Protein AF-A0A2T8KLJ8-F1 (afdb_monomer)

pLDDT: mean 90.16, std 10.74, range [37.88, 98.19]

Secondary structure (DSSP, 8-state):
-TT-EEEE--B-S-GGGGGG--EEEE-TT-EEEEEE-SSSEEEEE-HHHHHHHHTTT-SSBTTB-EEEEEEEHHHHTT-EE--SS-SSS-EEEEE-TT--TTSTTSEEEE-TTT-HHHHHHHHHHHH-HHHHHHTT--GGGT-S-----STT--

Nearest PDB structures (foldseek):
  6lr6-assembly1_A  TM=9.724E-01  e=5.806E-19  Homo sapiens
  6lr6-assembly2_B  TM=9.761E-01  e=1.282E-18  Homo sapiens
  6lpf-assembly1_A  TM=9.725E-01  e=2.321E-18  Homo sapiens
  2wfd-assembly1_B  TM=9.693E-01  e=4.203E-18  Homo sapiens
  2wfg-assembly1_A  TM=9.601E-01  e=1.388E-16  Candida albicans

Sequence (154 aa):
MEGRKVYLAAATLRPETMYGQTNCWALPDGIYDAFEINDTDVFILTARAALNLAYQHLSRVPEKPTCLCELSGYDLIGLALKSPLAFSETLYALPMLTVLTDKGTGIVTSVPSDSPDDFMALQDLVTKPALRVKYGVKDEWVLPYKVVPINLHS

Foldseek 3Di:
DPQADEEADADDPCPLLLQQFQAKEAAQQDKWFWWAQDPHYTYIFHPVQQQVCLCVSRHHDRSDTDTPDMDGSLNQFQDWDADPNYPDRTATYHYDNPQDSPPNRNMHTARLQPDVSSVVRLVCVQPPVVRCVVSVNDCVNRPPPDRDHSPPPD

Radius of gyration: 15.69 Å; Cα contacts (8 Å, |Δi|>4): 313; chains: 1; bounding box: 39×30×44 Å

Organism: NCBI:txid206008

InterPro domains:
  IPR004493 Leucyl-tRNA synthetase, class Ia, archaeal/eukaryotic cytosolic [PTHR45794] (2-150)
  IPR009008 Valyl/Leucyl/Isoleucyl-tRNA synthetase, editing domain [G3DSA:3.90.740.10] (1-152)
  IPR009008 Valyl/Leucyl/Isoleucyl-tRNA synthetase, editing domain [SSF50677] (4-125)

Solvent-accessible surface area (backbone atoms only — not comparable to full-atom values): 8584 Å² total; per-residue (Å²): 118,86,94,46,50,78,40,80,49,54,48,79,96,56,77,87,52,44,48,28,38,63,35,31,34,28,22,44,91,36,72,31,29,36,26,39,38,49,97,48,39,32,37,38,33,13,67,71,35,40,43,58,31,3,70,69,66,55,16,62,41,76,63,38,59,42,75,80,46,81,40,48,21,54,78,46,45,66,42,79,39,73,57,98,58,28,77,50,80,66,29,36,30,38,76,32,91,82,58,52,62,91,44,74,18,34,28,37,70,25,30,49,70,84,30,70,69,40,33,52,53,50,49,46,52,65,75,32,63,68,60,20,63,75,67,70,52,58,63,78,80,56,48,88,78,71,85,48,76,73,84,84,79,128

Mean predicted aligned error: 4.79 Å

Structure (mmCIF, N/CA/C/O backbone):
data_AF-A0A2T8KLJ8-F1
#
_entry.id   AF-A0A2T8KLJ8-F1
#
loop_
_atom_site.group_PDB
_atom_site.id
_atom_site.type_symbol
_atom_site.label_atom_id
_atom_site.label_alt_id
_atom_site.label_comp_id
_atom_site.label_asym_id
_atom_site.label_entity_id
_atom_site.label_seq_id
_atom_site.pdbx_PDB_ins_code
_atom_site.Cartn_x
_atom_site.Cartn_y
_atom_site.Cartn_z
_atom_site.occupancy
_atom_site.B_iso_or_equiv
_atom_site.auth_seq_id
_atom_site.auth_comp_id
_atom_site.auth_asym_id
_atom_site.auth_atom_id
_atom_site.pdbx_PDB_model_num
ATOM 1 N N . MET A 1 1 ? -0.331 -13.280 -13.735 1.00 61.84 1 MET A N 1
ATOM 2 C CA . MET A 1 1 ? 0.936 -13.019 -13.010 1.00 61.84 1 MET A CA 1
ATOM 3 C C . MET A 1 1 ? 1.528 -14.312 -12.428 1.00 61.84 1 MET A C 1
ATOM 5 O O . MET A 1 1 ? 2.189 -14.267 -11.398 1.00 61.84 1 MET A O 1
ATOM 9 N N . GLU A 1 2 ? 1.305 -15.475 -13.055 1.00 67.94 2 GLU A N 1
ATOM 10 C CA . GLU A 1 2 ? 1.772 -16.756 -12.502 1.00 67.94 2 GLU A CA 1
ATOM 11 C C . GLU A 1 2 ? 3.300 -16.794 -12.384 1.00 67.94 2 GLU A C 1
ATOM 13 O O . GLU A 1 2 ? 4.015 -16.373 -13.291 1.00 67.94 2 GLU A O 1
ATOM 18 N N . GLY A 1 3 ? 3.791 -17.261 -11.234 1.00 83.44 3 GLY A N 1
ATOM 19 C CA . GLY A 1 3 ? 5.221 -17.393 -10.948 1.00 83.44 3 GLY A CA 1
ATOM 20 C C . GLY A 1 3 ? 5.944 -16.113 -10.512 1.00 83.44 3 GLY A C 1
ATOM 21 O O . GLY A 1 3 ? 7.123 -16.195 -10.174 1.00 83.44 3 GLY A O 1
ATOM 22 N N . ARG A 1 4 ? 5.272 -14.951 -10.475 1.00 90.88 4 ARG A N 1
ATOM 23 C CA . ARG A 1 4 ? 5.874 -13.678 -10.040 1.00 90.88 4 ARG A CA 1
ATOM 24 C C . ARG A 1 4 ? 5.445 -13.268 -8.638 1.00 90.88 4 ARG A C 1
ATOM 26 O O . ARG A 1 4 ? 4.317 -13.526 -8.220 1.00 90.88 4 ARG A O 1
ATOM 33 N N . LYS A 1 5 ? 6.342 -12.590 -7.925 1.00 95.00 5 LYS A N 1
ATOM 34 C CA . LYS A 1 5 ? 6.066 -11.980 -6.622 1.00 95.00 5 LYS A CA 1
ATOM 35 C C . LYS A 1 5 ? 5.508 -10.578 -6.835 1.00 95.00 5 LYS A C 1
ATOM 37 O O . LYS A 1 5 ? 6.074 -9.790 -7.589 1.00 95.00 5 LYS A O 1
ATOM 42 N N . VAL A 1 6 ? 4.396 -10.279 -6.173 1.00 95.75 6 VAL A N 1
ATOM 43 C CA . VAL A 1 6 ? 3.705 -8.991 -6.280 1.00 95.75 6 VAL A CA 1
ATOM 44 C C . VAL A 1 6 ? 3.830 -8.253 -4.954 1.00 95.75 6 VAL A C 1
ATOM 46 O O . VAL A 1 6 ? 3.555 -8.825 -3.900 1.00 95.75 6 VAL A O 1
ATOM 49 N N . TYR A 1 7 ? 4.242 -6.990 -5.011 1.00 96.19 7 TYR A N 1
ATOM 50 C CA . TYR A 1 7 ? 4.492 -6.159 -3.839 1.00 96.19 7 TYR A CA 1
ATOM 51 C C . TYR A 1 7 ? 3.695 -4.861 -3.911 1.00 96.19 7 TYR A C 1
ATOM 53 O O . TYR A 1 7 ? 3.777 -4.134 -4.897 1.00 96.19 7 TYR A O 1
ATOM 61 N N . LEU A 1 8 ? 2.981 -4.528 -2.837 1.00 95.69 8 LEU A N 1
ATOM 62 C CA . LEU A 1 8 ? 2.482 -3.173 -2.622 1.00 95.69 8 LEU A CA 1
ATOM 63 C C . LEU A 1 8 ? 3.641 -2.342 -2.068 1.00 95.69 8 LEU A C 1
ATOM 65 O O . LEU A 1 8 ? 4.005 -2.477 -0.898 1.00 95.69 8 LEU A O 1
ATOM 69 N N . ALA A 1 9 ? 4.266 -1.524 -2.915 1.00 93.25 9 ALA A N 1
ATOM 70 C CA . ALA A 1 9 ? 5.442 -0.761 -2.513 1.00 93.25 9 ALA A CA 1
ATOM 71 C C . ALA A 1 9 ? 5.006 0.480 -1.726 1.00 93.25 9 ALA A C 1
ATOM 73 O O . ALA A 1 9 ? 4.648 1.501 -2.310 1.00 93.25 9 ALA A O 1
ATOM 74 N N . ALA A 1 10 ? 5.012 0.397 -0.398 1.00 91.06 10 ALA A N 1
ATOM 75 C CA . ALA A 1 10 ? 4.653 1.513 0.472 1.00 91.06 10 ALA A CA 1
ATOM 76 C C . ALA A 1 10 ? 5.873 2.390 0.796 1.00 91.06 10 ALA A C 1
ATOM 78 O O . ALA A 1 10 ? 6.941 1.880 1.139 1.00 91.06 10 ALA A O 1
ATOM 79 N N . ALA A 1 11 ? 5.714 3.712 0.715 1.00 86.19 11 ALA A N 1
ATOM 80 C CA . ALA A 1 11 ? 6.747 4.651 1.147 1.00 86.19 11 ALA A CA 1
ATOM 81 C C . ALA A 1 11 ? 6.619 4.942 2.651 1.00 86.19 11 ALA A C 1
ATOM 83 O O . ALA A 1 11 ? 5.524 5.203 3.146 1.00 86.19 11 ALA A O 1
ATOM 84 N N . THR A 1 12 ? 7.745 4.962 3.366 1.00 83.81 12 THR A N 1
ATOM 85 C CA . THR A 1 12 ? 7.824 5.403 4.766 1.00 83.81 12 THR A CA 1
ATOM 86 C C . THR A 1 12 ? 9.058 6.276 4.980 1.00 83.81 12 THR A C 1
ATOM 88 O O . THR A 1 12 ? 10.088 6.073 4.341 1.00 83.81 12 THR A O 1
ATOM 91 N N . LEU A 1 13 ? 8.951 7.250 5.885 1.00 82.56 13 LEU A N 1
ATOM 92 C CA . LEU A 1 13 ? 10.082 8.052 6.369 1.00 82.56 13 LEU A CA 1
ATOM 93 C C . LEU A 1 13 ? 10.596 7.577 7.737 1.00 82.56 13 LEU A C 1
ATOM 95 O O . LEU A 1 13 ? 11.559 8.142 8.246 1.00 82.56 13 LEU A O 1
ATOM 99 N N . ARG A 1 14 ? 9.939 6.579 8.340 1.00 84.00 14 ARG A N 1
ATOM 100 C CA . ARG A 1 14 ? 10.203 6.084 9.697 1.00 84.00 14 ARG A CA 1
ATOM 101 C C . ARG A 1 14 ? 10.327 4.560 9.694 1.00 84.00 14 ARG A C 1
ATOM 103 O O . ARG A 1 14 ? 9.387 3.866 10.079 1.00 84.00 14 ARG A O 1
ATOM 110 N N . PRO A 1 15 ? 11.427 3.996 9.167 1.00 82.69 15 PRO A N 1
ATOM 111 C CA . PRO A 1 15 ? 11.594 2.545 9.085 1.00 82.69 15 PRO A CA 1
ATOM 112 C C . PRO A 1 15 ? 11.586 1.858 10.461 1.00 82.69 15 PRO A C 1
ATOM 114 O O . PRO A 1 15 ? 11.202 0.695 10.563 1.00 82.69 15 PRO A O 1
ATOM 117 N N . GLU A 1 16 ? 11.961 2.567 11.525 1.00 80.00 16 GLU A N 1
ATOM 118 C CA . GLU A 1 16 ? 11.971 2.076 12.903 1.00 80.00 16 GLU A CA 1
ATOM 119 C C . GLU A 1 16 ? 10.578 1.708 13.431 1.00 80.00 16 GLU A C 1
ATOM 121 O O . GLU A 1 16 ? 10.467 0.860 14.313 1.00 80.00 16 GLU A O 1
ATOM 126 N N . THR A 1 17 ? 9.508 2.285 12.871 1.00 83.31 17 THR A N 1
ATOM 127 C CA . THR A 1 17 ? 8.136 2.040 13.339 1.00 83.31 17 THR A CA 1
ATOM 128 C C . THR A 1 17 ? 7.453 0.862 12.642 1.00 83.31 17 THR A C 1
ATOM 130 O O . THR A 1 17 ? 6.330 0.494 12.987 1.00 83.31 17 THR A O 1
ATOM 133 N N . MET A 1 18 ? 8.117 0.218 11.675 1.00 84.19 18 MET A N 1
ATOM 134 C CA . MET A 1 18 ? 7.499 -0.819 10.835 1.00 84.19 18 MET A CA 1
ATOM 135 C C . MET A 1 18 ? 7.079 -2.082 11.604 1.00 84.19 18 MET A C 1
ATOM 137 O O . MET A 1 18 ? 6.220 -2.821 11.130 1.00 84.19 18 MET A O 1
ATOM 141 N N . TYR A 1 19 ? 7.613 -2.306 12.807 1.00 82.31 19 TYR A N 1
ATOM 142 C CA . TYR A 1 19 ? 7.185 -3.400 13.688 1.00 82.31 19 TYR A CA 1
ATOM 143 C C . TYR A 1 19 ? 5.733 -3.249 14.165 1.00 82.31 19 TYR A C 1
ATOM 145 O O . TYR A 1 19 ? 5.027 -4.243 14.332 1.00 82.31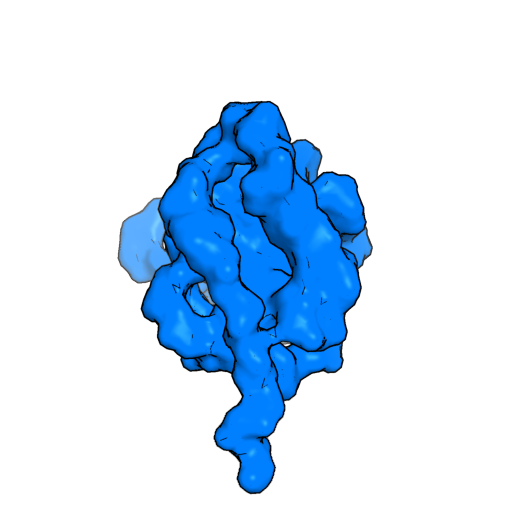 19 TYR A O 1
ATOM 153 N N . GLY A 1 20 ? 5.268 -2.007 14.341 1.00 82.38 20 GLY A N 1
ATOM 154 C CA . GLY A 1 20 ? 3.907 -1.676 14.773 1.00 82.38 20 GLY A CA 1
ATOM 155 C C . GLY A 1 20 ? 2.886 -1.625 13.636 1.00 82.38 20 GLY A C 1
ATOM 156 O O . GLY A 1 20 ? 1.794 -1.088 13.823 1.00 82.38 20 GLY A O 1
ATOM 157 N N . GLN A 1 21 ? 3.228 -2.129 12.446 1.00 87.44 21 GLN A N 1
ATOM 158 C CA . GLN A 1 21 ? 2.316 -2.115 11.308 1.00 87.44 21 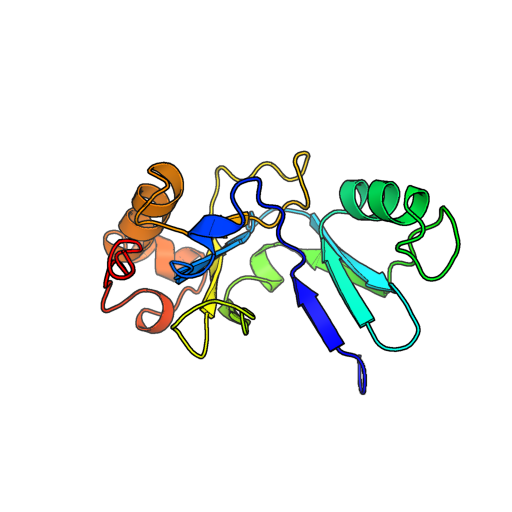GLN A CA 1
ATOM 159 C C . GLN A 1 21 ? 1.066 -2.958 11.564 1.00 87.44 21 GLN A C 1
ATOM 161 O O . GLN A 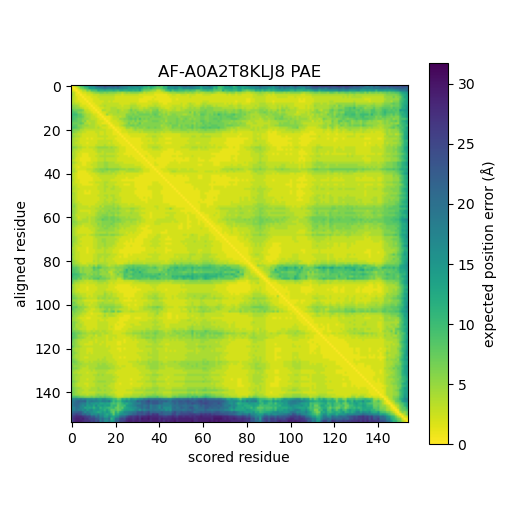1 21 ? 1.150 -4.132 11.926 1.00 87.44 21 GLN A O 1
ATOM 166 N N . THR A 1 22 ? -0.099 -2.363 11.310 1.00 89.12 22 THR A N 1
ATOM 167 C CA . THR A 1 22 ? -1.408 -3.026 11.481 1.00 89.12 22 THR A CA 1
ATOM 168 C C . THR A 1 22 ? -2.140 -3.245 10.160 1.00 89.12 22 THR A C 1
ATOM 170 O O . THR A 1 22 ? -2.875 -4.219 10.011 1.00 89.12 22 THR A O 1
ATOM 173 N N . ASN A 1 23 ? -1.900 -2.382 9.174 1.00 93.12 23 ASN A N 1
ATOM 174 C CA . ASN A 1 23 ? -2.469 -2.446 7.832 1.00 93.12 23 ASN A CA 1
ATOM 175 C C . ASN A 1 23 ? -1.616 -1.603 6.859 1.00 93.12 23 ASN A C 1
ATOM 177 O O . ASN A 1 23 ? -0.600 -1.015 7.246 1.00 93.12 23 ASN A O 1
ATOM 181 N N . CYS A 1 24 ? -2.030 -1.507 5.598 1.00 94.69 24 CYS A N 1
ATOM 182 C CA . CYS A 1 24 ? -1.608 -0.410 4.722 1.00 94.69 24 CYS A CA 1
ATOM 183 C C . CYS A 1 24 ? -2.824 0.366 4.213 1.00 94.69 24 CYS A C 1
ATOM 185 O O . CYS A 1 24 ? -3.955 -0.116 4.294 1.00 94.69 24 CYS A O 1
ATOM 187 N N . TRP A 1 25 ? -2.587 1.563 3.696 1.00 96.94 25 TRP A N 1
ATOM 188 C CA . TRP A 1 25 ? -3.605 2.465 3.186 1.00 96.94 25 TRP A CA 1
ATOM 189 C C . TRP A 1 25 ? -3.489 2.634 1.677 1.00 96.94 25 TRP A C 1
ATOM 191 O O . TRP A 1 25 ? -2.392 2.846 1.151 1.00 96.94 25 TRP A O 1
ATOM 201 N N . ALA A 1 26 ? -4.638 2.599 1.009 1.00 97.50 26 ALA A N 1
ATOM 202 C CA . ALA A 1 26 ? -4.803 2.989 -0.385 1.00 97.50 26 ALA A CA 1
ATOM 203 C C . ALA A 1 26 ? -5.958 3.995 -0.510 1.00 97.50 26 ALA A C 1
ATOM 205 O O . ALA A 1 26 ? -6.932 3.945 0.251 1.00 97.50 26 ALA A O 1
ATOM 206 N N . LEU A 1 27 ? -5.851 4.910 -1.475 1.00 97.81 27 LEU A N 1
ATOM 207 C CA . LEU A 1 27 ? -6.946 5.807 -1.827 1.00 97.81 27 LEU A CA 1
ATOM 208 C C . LEU A 1 27 ? -7.940 5.027 -2.702 1.00 97.81 27 LEU A C 1
ATOM 210 O O . LEU A 1 27 ? -7.530 4.619 -3.783 1.00 97.81 27 LEU A O 1
ATOM 214 N N . PRO A 1 28 ? -9.217 4.839 -2.313 1.00 97.19 28 PRO A N 1
ATOM 215 C CA . PRO A 1 28 ? -10.155 3.995 -3.067 1.00 97.19 28 PRO A CA 1
ATOM 216 C C . PRO A 1 28 ? -10.323 4.409 -4.533 1.00 97.19 28 PRO A C 1
ATOM 218 O O . PRO A 1 28 ? -10.270 3.568 -5.423 1.00 97.19 28 PRO A O 1
ATOM 221 N N . ASP A 1 29 ? -10.443 5.713 -4.781 1.00 96.25 29 ASP A N 1
ATOM 222 C CA . ASP A 1 29 ? -10.595 6.280 -6.127 1.00 96.25 29 ASP A CA 1
ATOM 223 C C . ASP A 1 29 ? -9.235 6.606 -6.783 1.00 96.25 29 ASP A C 1
ATOM 225 O O . ASP A 1 29 ? -9.166 7.288 -7.804 1.00 96.25 29 ASP A O 1
ATOM 229 N N . GLY A 1 30 ? -8.128 6.172 -6.169 1.00 96.38 30 GLY A N 1
ATOM 230 C CA . GLY A 1 30 ? -6.783 6.336 -6.708 1.00 96.38 30 GLY A CA 1
ATOM 231 C C . GLY A 1 30 ? -6.530 5.410 -7.896 1.00 96.38 30 GLY A C 1
ATOM 232 O O . GLY A 1 30 ? -7.082 4.315 -7.967 1.00 96.38 30 GLY A O 1
ATOM 233 N N . ILE A 1 31 ? -5.660 5.845 -8.808 1.00 97.75 31 ILE A N 1
ATOM 234 C CA . ILE A 1 31 ? -5.200 5.040 -9.945 1.00 97.75 31 ILE A CA 1
ATOM 235 C C . ILE A 1 31 ? -3.813 4.493 -9.614 1.00 97.75 31 ILE A C 1
ATOM 237 O O . ILE A 1 31 ? -2.901 5.251 -9.260 1.00 97.75 31 ILE A O 1
ATOM 241 N N . TYR A 1 32 ? -3.675 3.180 -9.724 1.00 98.19 32 TYR A N 1
ATOM 242 C CA . TYR A 1 32 ? -2.458 2.420 -9.480 1.00 98.19 32 TYR A CA 1
ATOM 243 C C . TYR A 1 32 ? -2.178 1.529 -10.683 1.00 98.19 32 TYR A C 1
ATOM 245 O O . TYR A 1 32 ? -3.064 1.231 -11.473 1.00 98.19 32 TYR A O 1
ATOM 253 N N . ASP A 1 33 ? -0.951 1.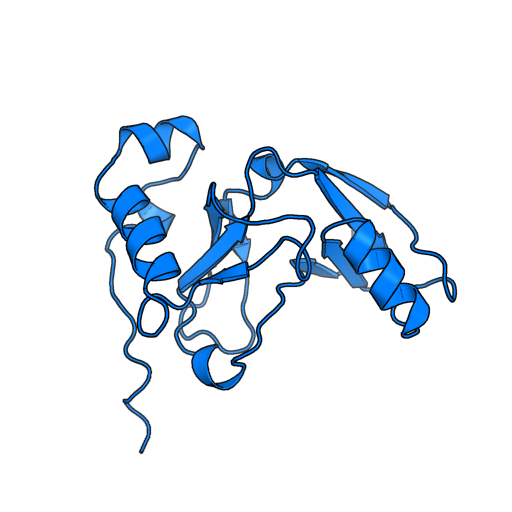047 -10.796 1.00 97.75 33 ASP A N 1
ATOM 254 C CA . ASP A 1 33 ? -0.566 0.148 -11.873 1.00 97.75 33 ASP A CA 1
ATOM 255 C C . ASP A 1 33 ? 0.385 -0.921 -11.338 1.00 97.75 33 ASP A C 1
ATOM 257 O O . ASP A 1 33 ? 1.143 -0.694 -10.388 1.00 97.75 33 ASP A O 1
ATOM 261 N N . ALA A 1 34 ? 0.369 -2.087 -11.976 1.00 97.69 34 ALA A N 1
ATOM 262 C CA . ALA A 1 34 ? 1.338 -3.145 -11.740 1.00 97.69 34 ALA A CA 1
ATOM 263 C C . ALA A 1 34 ? 2.523 -2.995 -12.707 1.00 97.69 34 ALA A C 1
ATOM 265 O O . ALA A 1 34 ? 2.364 -3.171 -13.915 1.00 97.69 34 ALA A O 1
ATOM 266 N N . PHE A 1 35 ? 3.718 -2.713 -12.191 1.00 97.56 35 PHE A N 1
ATOM 267 C CA . PHE A 1 35 ? 4.929 -2.502 -12.988 1.00 97.56 35 PHE A CA 1
ATOM 268 C C . PHE A 1 35 ? 5.931 -3.648 -12.855 1.00 97.56 35 PHE A C 1
ATOM 270 O O . PHE A 1 35 ? 6.230 -4.094 -11.747 1.00 97.56 35 PHE A O 1
ATOM 277 N N . GLU A 1 36 ? 6.509 -4.087 -13.977 1.00 96.50 36 GLU A N 1
ATOM 278 C CA . GLU A 1 36 ? 7.652 -5.009 -13.964 1.00 96.50 36 GLU A CA 1
ATOM 279 C C . GLU A 1 36 ? 8.912 -4.315 -13.427 1.00 96.50 36 GLU A C 1
ATOM 281 O O . GLU A 1 36 ? 9.409 -3.348 -14.020 1.00 96.50 36 GLU A O 1
ATOM 286 N N . ILE A 1 37 ? 9.469 -4.856 -12.343 1.00 96.25 37 ILE A N 1
ATOM 287 C CA . ILE A 1 37 ? 10.758 -4.414 -11.796 1.00 96.25 37 ILE A CA 1
ATOM 288 C C . ILE A 1 37 ? 11.893 -5.250 -12.377 1.00 96.25 37 ILE A C 1
ATOM 290 O O . ILE A 1 37 ? 12.913 -4.717 -12.801 1.00 96.25 37 ILE A O 1
ATOM 294 N N . ASN A 1 38 ? 11.698 -6.564 -12.428 1.00 93.94 38 ASN A N 1
ATOM 295 C CA . ASN A 1 38 ? 12.611 -7.532 -13.024 1.00 93.94 38 ASN A CA 1
ATOM 296 C C . ASN A 1 38 ? 11.794 -8.745 -13.519 1.00 93.94 38 ASN A C 1
ATOM 298 O O . ASN A 1 38 ? 10.567 -8.678 -13.611 1.00 93.94 38 ASN A O 1
ATOM 302 N N . ASP A 1 39 ? 12.450 -9.854 -13.864 1.00 92.38 39 ASP A N 1
ATOM 303 C CA . ASP A 1 39 ? 11.754 -11.037 -14.387 1.00 92.38 39 ASP A CA 1
ATOM 304 C C . ASP A 1 39 ? 10.829 -11.718 -13.353 1.00 92.38 39 ASP A C 1
ATOM 306 O O . ASP A 1 39 ? 9.865 -12.388 -13.744 1.00 92.38 39 ASP A O 1
ATOM 310 N N . THR A 1 40 ? 11.082 -11.529 -12.051 1.00 94.31 40 THR A N 1
ATOM 311 C CA . THR A 1 40 ? 10.363 -12.189 -10.949 1.00 94.31 40 THR A CA 1
ATOM 312 C C . THR A 1 40 ? 9.430 -11.271 -10.170 1.00 94.31 40 THR A C 1
ATOM 314 O O . THR A 1 40 ? 8.439 -11.763 -9.629 1.00 94.31 40 THR A O 1
ATOM 317 N N . ASP A 1 41 ? 9.712 -9.971 -10.111 1.00 96.12 41 ASP A N 1
ATOM 318 C CA . ASP A 1 41 ? 9.067 -9.043 -9.184 1.00 96.12 41 ASP A CA 1
ATOM 319 C C . ASP A 1 41 ? 8.226 -7.987 -9.909 1.00 96.12 41 ASP A C 1
ATOM 321 O O . ASP A 1 41 ? 8.649 -7.359 -10.887 1.00 96.12 41 ASP A O 1
ATOM 325 N N . VAL A 1 42 ? 7.026 -7.770 -9.377 1.00 97.19 42 VAL A N 1
ATOM 326 C CA . VAL A 1 42 ? 6.062 -6.767 -9.830 1.00 97.19 42 VAL A CA 1
ATOM 327 C C . VAL A 1 42 ? 5.719 -5.863 -8.662 1.00 97.19 42 VAL A C 1
ATOM 329 O O . VAL A 1 42 ? 5.367 -6.348 -7.584 1.00 97.19 42 VAL A O 1
ATOM 332 N N . PHE A 1 43 ? 5.788 -4.552 -8.868 1.00 97.69 43 PHE A N 1
ATOM 333 C CA . PHE A 1 43 ? 5.366 -3.585 -7.860 1.00 97.69 43 PHE A CA 1
ATOM 334 C C . PHE A 1 43 ? 4.043 -2.933 -8.249 1.00 97.69 43 PHE A C 1
ATOM 336 O O . PHE A 1 43 ? 3.863 -2.528 -9.394 1.00 97.69 43 PHE A O 1
ATOM 343 N N . ILE A 1 44 ? 3.144 -2.797 -7.278 1.00 98.19 44 ILE A N 1
ATOM 344 C CA . ILE A 1 44 ? 1.922 -2.001 -7.375 1.00 98.19 44 ILE A CA 1
ATOM 345 C C . ILE A 1 44 ? 2.189 -0.651 -6.710 1.00 98.19 44 ILE A C 1
ATOM 347 O O . ILE A 1 44 ? 2.566 -0.607 -5.536 1.00 98.19 44 ILE A O 1
ATOM 351 N N . LEU A 1 45 ? 2.038 0.430 -7.475 1.00 97.88 45 LEU A N 1
ATOM 352 C CA . LEU A 1 45 ? 2.254 1.825 -7.065 1.00 97.88 45 LEU A CA 1
ATOM 353 C C . LEU A 1 45 ? 1.738 2.780 -8.155 1.00 97.88 45 LEU A C 1
ATOM 355 O O . LEU A 1 45 ? 1.299 2.343 -9.216 1.00 97.88 45 LEU A O 1
ATOM 359 N N . THR A 1 46 ? 1.769 4.088 -7.907 1.00 97.94 46 THR A N 1
ATOM 360 C CA . THR A 1 46 ? 1.322 5.086 -8.894 1.00 97.94 46 THR A CA 1
ATOM 361 C C . THR A 1 46 ? 2.315 5.253 -10.048 1.00 97.94 46 THR A C 1
ATOM 363 O O . THR A 1 46 ? 3.530 5.201 -9.849 1.00 97.94 46 THR A O 1
ATOM 366 N N . ALA A 1 47 ? 1.834 5.557 -11.258 1.00 97.12 47 ALA A N 1
ATOM 367 C CA . ALA A 1 47 ? 2.693 5.761 -12.433 1.00 97.12 47 ALA A CA 1
ATOM 368 C C . ALA A 1 47 ? 3.830 6.780 -12.214 1.00 97.12 47 ALA A C 1
ATOM 370 O O . ALA A 1 47 ? 4.961 6.573 -12.659 1.00 97.12 47 ALA A O 1
ATOM 371 N N . ARG A 1 48 ? 3.562 7.858 -11.462 1.00 96.50 48 ARG A N 1
ATOM 372 C CA . ARG A 1 48 ? 4.582 8.848 -11.076 1.00 96.50 48 ARG A CA 1
ATOM 373 C C . ARG A 1 48 ? 5.715 8.213 -10.268 1.00 96.50 48 ARG A C 1
ATOM 375 O O . ARG A 1 48 ? 6.885 8.499 -10.517 1.00 96.50 48 ARG A O 1
ATOM 382 N N . ALA A 1 49 ? 5.377 7.381 -9.289 1.00 97.12 49 ALA A N 1
ATOM 383 C CA . ALA A 1 49 ? 6.366 6.706 -8.465 1.00 97.12 49 ALA A CA 1
ATOM 384 C C . ALA A 1 49 ? 7.172 5.686 -9.280 1.00 97.12 49 ALA A C 1
ATOM 386 O O . ALA A 1 49 ? 8.386 5.599 -9.107 1.00 97.12 49 ALA A O 1
ATOM 387 N N . ALA A 1 50 ? 6.535 4.995 -10.227 1.00 97.25 50 ALA A N 1
ATOM 388 C CA . ALA A 1 50 ? 7.212 4.047 -11.107 1.00 97.25 50 ALA A CA 1
ATOM 389 C C . ALA A 1 50 ? 8.257 4.737 -11.980 1.00 97.25 50 ALA A C 1
ATOM 391 O O . ALA A 1 50 ? 9.373 4.241 -12.114 1.00 97.25 50 ALA A O 1
ATOM 392 N N . LEU A 1 51 ? 7.925 5.911 -12.524 1.00 97.00 51 LEU A N 1
ATOM 393 C CA . LEU A 1 51 ? 8.865 6.715 -13.301 1.00 97.00 51 LEU A CA 1
ATOM 394 C C . LEU A 1 51 ? 10.077 7.132 -12.458 1.00 97.00 51 LEU A C 1
ATOM 396 O O . LEU A 1 51 ? 11.215 6.967 -12.890 1.00 97.00 51 LEU A O 1
ATOM 400 N N . ASN A 1 52 ? 9.845 7.599 -11.229 1.00 96.50 52 ASN A N 1
ATOM 401 C CA . ASN A 1 52 ? 10.928 7.951 -10.308 1.00 96.50 52 ASN A CA 1
ATOM 402 C C . ASN A 1 52 ? 11.831 6.752 -9.976 1.00 96.50 52 ASN A C 1
ATOM 404 O O . ASN A 1 52 ? 13.041 6.925 -9.832 1.00 96.50 52 ASN A O 1
ATOM 408 N N . LEU A 1 53 ? 11.263 5.550 -9.839 1.00 96.31 53 LEU A N 1
ATOM 409 C CA . LEU A 1 53 ? 12.014 4.312 -9.612 1.00 96.31 53 LEU A CA 1
ATOM 410 C C . LEU A 1 53 ? 12.796 3.884 -10.859 1.00 96.31 53 LEU A C 1
ATOM 412 O O . LEU A 1 53 ? 13.946 3.466 -10.746 1.00 96.31 53 LEU A O 1
ATOM 416 N N . ALA A 1 54 ? 12.232 4.060 -12.053 1.00 96.75 54 ALA A N 1
ATOM 417 C CA . ALA A 1 54 ? 12.909 3.733 -13.304 1.00 96.75 54 ALA A CA 1
ATOM 418 C C . ALA A 1 54 ? 14.184 4.567 -13.522 1.00 96.75 54 ALA A C 1
ATOM 420 O O . ALA A 1 54 ? 15.200 4.036 -13.975 1.00 96.75 54 ALA A O 1
ATOM 421 N N . TYR A 1 55 ? 14.167 5.845 -13.123 1.00 96.56 55 TYR A N 1
ATOM 422 C CA . TYR A 1 55 ? 15.362 6.702 -13.093 1.00 96.56 55 TYR A CA 1
ATOM 423 C C . TYR A 1 55 ? 16.385 6.309 -12.015 1.00 96.56 55 TYR A C 1
ATOM 425 O O . TYR A 1 55 ? 17.534 6.731 -12.079 1.00 96.56 55 TYR A O 1
ATOM 433 N N . GLN A 1 56 ? 15.991 5.485 -11.044 1.00 94.75 56 GLN A N 1
ATOM 434 C CA . GLN A 1 56 ? 16.866 4.903 -10.021 1.00 94.75 56 GLN A CA 1
ATOM 435 C C . GLN A 1 56 ? 17.280 3.463 -10.361 1.00 94.75 56 GLN A C 1
ATOM 437 O O . GLN A 1 56 ? 17.747 2.733 -9.490 1.00 94.75 56 GLN A O 1
ATOM 442 N N . HIS A 1 57 ? 17.105 3.043 -11.619 1.00 94.19 57 HIS A N 1
ATOM 443 C CA . HIS A 1 57 ? 17.412 1.690 -12.098 1.00 94.19 57 HIS A CA 1
ATOM 444 C C . HIS A 1 57 ? 16.560 0.583 -11.451 1.00 94.19 57 HIS A C 1
ATOM 446 O O . HIS A 1 57 ? 16.949 -0.583 -11.440 1.00 94.19 57 HIS A O 1
ATOM 452 N N . LEU A 1 58 ? 15.377 0.937 -10.939 1.00 93.88 58 LEU A N 1
ATOM 453 C CA . LEU A 1 58 ? 14.385 0.020 -10.375 1.00 93.88 58 LEU A CA 1
ATOM 454 C C . LEU A 1 58 ? 13.222 -0.178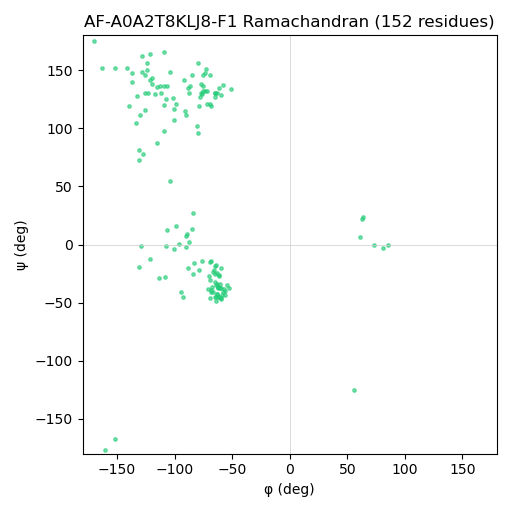 -11.356 1.00 93.88 58 LEU A C 1
ATOM 456 O O . LEU A 1 58 ? 12.055 0.038 -11.036 1.00 93.88 58 LEU A O 1
ATOM 460 N N . SER A 1 59 ? 13.565 -0.571 -12.579 1.00 95.44 59 SER A N 1
ATOM 461 C CA . SER A 1 59 ? 12.630 -0.967 -13.630 1.00 95.44 59 SER A CA 1
ATOM 462 C C . SER A 1 59 ? 13.300 -1.966 -14.566 1.00 95.44 59 SER A C 1
ATOM 464 O O . SER A 1 59 ? 14.513 -1.916 -14.777 1.00 95.44 59 SER A O 1
ATOM 466 N N . ARG A 1 60 ? 12.500 -2.838 -15.188 1.00 93.88 60 ARG A N 1
ATOM 467 C CA . ARG A 1 60 ? 13.019 -3.832 -16.138 1.00 93.88 60 ARG A CA 1
ATOM 468 C C . ARG A 1 60 ? 13.767 -3.189 -17.309 1.00 93.88 60 ARG A C 1
ATOM 470 O O . ARG A 1 60 ? 14.792 -3.697 -17.754 1.00 93.88 60 ARG A O 1
ATOM 477 N N . VAL A 1 61 ? 13.222 -2.088 -17.822 1.00 94.38 61 VAL A N 1
ATOM 478 C CA . VAL A 1 61 ? 13.839 -1.274 -18.871 1.00 94.38 61 VAL A CA 1
ATOM 479 C C . VAL A 1 61 ? 14.326 0.022 -18.224 1.00 94.38 61 VAL A C 1
ATOM 481 O O . VAL A 1 61 ? 13.507 0.693 -17.590 1.00 94.38 61 VAL A O 1
ATOM 484 N N . PRO A 1 62 ? 15.612 0.398 -18.360 1.00 93.50 62 PRO A N 1
ATOM 485 C CA . PRO A 1 62 ? 16.135 1.635 -17.783 1.00 93.50 62 PRO A CA 1
ATOM 486 C C . PRO A 1 62 ? 15.282 2.849 -18.156 1.00 93.50 62 PRO A C 1
ATOM 488 O O . PRO A 1 62 ? 14.896 2.992 -19.317 1.00 93.50 62 PRO A O 1
ATOM 491 N N . GLU A 1 63 ? 14.965 3.692 -17.167 1.00 95.44 63 GLU A N 1
ATOM 492 C CA . GLU A 1 63 ? 14.224 4.958 -17.334 1.00 95.44 63 GLU A CA 1
ATOM 493 C C . GLU A 1 63 ? 12.800 4.818 -17.911 1.00 95.44 63 GLU A C 1
ATOM 495 O O . GLU A 1 63 ? 12.123 5.815 -18.162 1.00 95.44 63 GLU A O 1
ATOM 500 N N . LYS A 1 64 ? 12.304 3.586 -18.090 1.00 96.31 64 LYS A N 1
ATOM 501 C CA . LYS A 1 64 ? 10.983 3.308 -18.656 1.00 96.31 64 LYS A CA 1
ATOM 502 C C . LYS A 1 64 ? 10.219 2.271 -17.821 1.00 96.31 64 LYS A C 1
ATOM 504 O O . LYS A 1 64 ? 10.474 1.069 -17.940 1.00 96.31 64 LYS A O 1
ATOM 509 N N . PRO A 1 65 ? 9.222 2.701 -17.028 1.00 96.44 65 PRO A N 1
ATOM 510 C CA . PRO A 1 65 ? 8.304 1.784 -16.362 1.00 96.44 65 PRO A CA 1
ATOM 511 C C . PRO A 1 65 ? 7.578 0.896 -17.374 1.00 96.44 65 PRO A C 1
ATOM 513 O O . PRO A 1 65 ? 7.122 1.368 -18.417 1.00 96.44 65 PRO A O 1
ATOM 516 N N . THR A 1 66 ? 7.453 -0.392 -17.063 1.00 96.50 66 THR A N 1
ATOM 517 C CA . THR A 1 66 ? 6.717 -1.352 -17.897 1.00 96.50 66 THR A CA 1
ATOM 518 C C . THR A 1 66 ? 5.436 -1.747 -17.174 1.00 96.50 66 THR A C 1
ATOM 520 O O . THR A 1 66 ? 5.479 -2.567 -16.261 1.00 96.50 66 THR A O 1
ATOM 523 N N . CYS A 1 67 ? 4.317 -1.112 -17.536 1.00 96.56 67 CYS A N 1
ATOM 524 C CA . CYS A 1 67 ? 3.002 -1.406 -16.960 1.00 96.56 67 CYS A CA 1
ATOM 525 C C . CYS A 1 67 ? 2.449 -2.724 -17.526 1.00 96.56 67 CYS A C 1
ATOM 527 O O . CYS A 1 67 ? 2.475 -2.946 -18.737 1.00 96.56 67 CYS A O 1
ATOM 529 N N . LEU A 1 68 ? 1.961 -3.588 -16.637 1.00 95.88 68 LEU A N 1
ATOM 530 C CA . LEU A 1 68 ? 1.279 -4.840 -16.956 1.00 95.88 68 LEU A CA 1
ATOM 531 C C . LEU A 1 68 ? -0.240 -4.664 -16.995 1.00 95.88 68 LEU A C 1
ATOM 533 O O . LEU A 1 68 ? -0.899 -5.246 -17.854 1.00 95.88 68 LEU A O 1
ATOM 537 N N . CYS A 1 69 ? -0.785 -3.902 -16.046 1.00 95.62 69 CYS A N 1
ATOM 538 C CA . CYS A 1 69 ? -2.199 -3.560 -15.969 1.00 95.62 69 CYS A CA 1
ATOM 539 C C . CYS A 1 69 ? -2.429 -2.359 -15.042 1.00 95.62 69 CYS A C 1
ATOM 541 O O . CYS A 1 69 ? -1.688 -2.174 -14.072 1.00 95.62 69 CYS A O 1
ATOM 543 N N . GLU A 1 70 ? -3.499 -1.620 -15.323 1.00 96.88 70 GLU A N 1
ATOM 544 C CA . GLU A 1 70 ? -4.040 -0.568 -14.460 1.00 96.88 70 GLU A CA 1
ATOM 545 C C . GLU A 1 70 ? -4.983 -1.183 -13.415 1.00 96.88 70 GLU A C 1
ATOM 547 O O . GLU A 1 70 ? -5.653 -2.188 -13.676 1.00 96.88 70 GLU A O 1
ATOM 552 N N . LEU A 1 71 ? -5.000 -0.599 -12.221 1.00 97.19 71 LEU A N 1
ATOM 553 C CA . LEU A 1 71 ? -5.780 -1.011 -11.060 1.00 97.19 71 LEU A CA 1
ATOM 554 C C . LEU A 1 71 ? -6.387 0.233 -10.404 1.00 97.19 71 LEU A C 1
ATOM 556 O O . LEU A 1 71 ? -5.723 1.259 -10.239 1.00 97.19 71 LEU A O 1
ATOM 560 N N . SER A 1 72 ? -7.630 0.132 -9.953 1.00 96.69 72 SER A N 1
ATOM 561 C CA . SER A 1 72 ? -8.177 1.122 -9.030 1.00 96.69 72 SER A CA 1
ATOM 562 C C . SER A 1 72 ? -7.692 0.837 -7.610 1.00 96.69 72 SER A C 1
ATOM 564 O O . SER A 1 72 ? -7.378 -0.298 -7.248 1.00 96.69 72 SER A O 1
ATOM 566 N N . GLY A 1 73 ? -7.667 1.856 -6.756 1.00 96.75 73 GLY A N 1
ATOM 567 C CA . GLY A 1 73 ? -7.396 1.650 -5.337 1.00 96.75 73 GLY A CA 1
ATOM 568 C C . GLY A 1 73 ? -8.439 0.762 -4.665 1.00 96.75 73 GLY A C 1
ATOM 569 O O . GLY A 1 73 ? -8.113 0.058 -3.713 1.00 96.75 73 GLY A O 1
ATOM 570 N N . TYR A 1 74 ? -9.666 0.735 -5.191 1.00 96.94 74 TYR A N 1
ATOM 571 C CA . TYR A 1 74 ? -10.717 -0.172 -4.748 1.00 96.94 74 TYR A CA 1
ATOM 572 C C . TYR A 1 74 ? -10.335 -1.642 -4.961 1.00 96.94 74 TYR A C 1
ATOM 574 O O . TYR A 1 74 ? -10.591 -2.459 -4.080 1.00 96.94 74 TYR A O 1
ATOM 582 N N . ASP A 1 75 ? -9.644 -1.968 -6.058 1.00 97.06 75 ASP A N 1
ATOM 583 C CA . ASP A 1 75 ? -9.145 -3.326 -6.329 1.00 97.06 75 ASP A CA 1
ATOM 584 C C . ASP A 1 75 ? -8.077 -3.773 -5.318 1.00 97.06 75 ASP A C 1
ATOM 586 O O . ASP A 1 75 ? -7.840 -4.970 -5.141 1.00 97.06 75 ASP A O 1
ATOM 590 N N . LEU A 1 76 ? -7.422 -2.820 -4.644 1.00 97.38 76 LEU A N 1
ATOM 591 C CA . LEU A 1 76 ? -6.409 -3.105 -3.630 1.00 97.38 76 LEU A CA 1
ATOM 592 C C . LEU A 1 76 ? -7.016 -3.382 -2.254 1.00 97.38 76 LEU A C 1
ATOM 594 O O . LEU A 1 76 ? -6.381 -4.050 -1.438 1.00 97.38 76 LEU A O 1
ATOM 598 N N . ILE A 1 77 ? -8.213 -2.868 -1.963 1.00 97.50 77 ILE A N 1
ATOM 599 C CA . ILE A 1 77 ? -8.822 -2.983 -0.634 1.00 97.50 77 ILE A CA 1
ATOM 600 C C . ILE A 1 77 ? -9.118 -4.453 -0.322 1.00 97.50 77 ILE A C 1
ATOM 602 O O . ILE A 1 77 ? -9.736 -5.173 -1.101 1.00 97.50 77 ILE A O 1
ATOM 606 N N . GLY A 1 78 ? -8.688 -4.896 0.858 1.00 96.25 78 GLY A N 1
ATOM 607 C CA . GLY A 1 78 ? -8.886 -6.262 1.331 1.00 96.25 78 GLY A CA 1
ATOM 608 C C . GLY A 1 78 ? -7.837 -7.267 0.870 1.00 96.25 78 GLY A C 1
ATOM 609 O O . GLY A 1 78 ? -7.907 -8.428 1.278 1.00 96.25 78 GLY A O 1
ATOM 610 N N . LEU A 1 79 ? -6.842 -6.854 0.075 1.00 96.19 79 LEU A N 1
ATOM 611 C CA . LEU A 1 79 ? -5.700 -7.713 -0.229 1.00 96.19 79 LEU A CA 1
ATOM 612 C C . LEU A 1 79 ? -4.972 -8.092 1.063 1.00 96.19 79 LEU A C 1
ATOM 614 O O . LEU A 1 79 ? -4.622 -7.224 1.863 1.00 96.19 79 LEU 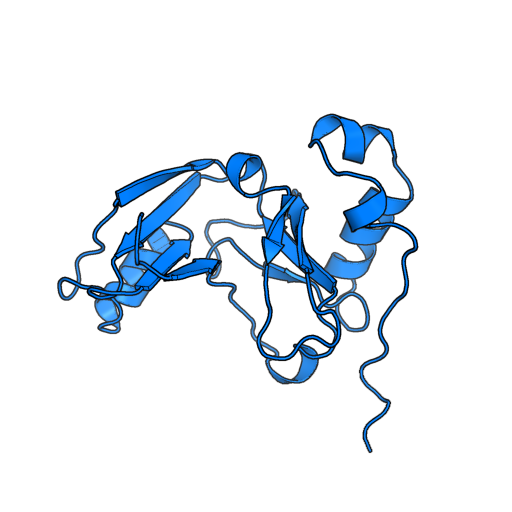A O 1
ATOM 618 N N . ALA A 1 80 ? -4.740 -9.393 1.241 1.00 94.25 80 ALA A N 1
ATOM 619 C CA . ALA A 1 80 ? -3.922 -9.930 2.317 1.00 94.25 80 ALA A CA 1
ATOM 620 C C . ALA A 1 80 ? -2.438 -9.708 1.999 1.00 94.25 80 ALA A C 1
ATOM 622 O O . ALA A 1 80 ? -1.959 -10.045 0.914 1.00 94.25 80 ALA A O 1
ATOM 623 N N . LEU A 1 81 ? -1.709 -9.147 2.955 1.00 92.31 81 LEU A N 1
ATOM 624 C CA . LEU A 1 81 ? -0.329 -8.711 2.806 1.00 92.31 81 LEU A CA 1
ATOM 625 C C . LEU A 1 81 ? 0.539 -9.345 3.879 1.00 92.31 81 LEU A C 1
ATOM 627 O O . LEU A 1 81 ? 0.131 -9.497 5.030 1.00 92.31 81 LEU A O 1
ATOM 631 N N . LYS A 1 82 ? 1.783 -9.629 3.509 1.00 90.25 82 LYS A N 1
ATOM 632 C CA . LYS A 1 82 ? 2.830 -10.002 4.452 1.00 90.25 82 LYS A CA 1
ATOM 633 C C . LYS A 1 82 ? 3.830 -8.860 4.547 1.00 90.25 82 LYS A C 1
ATOM 635 O O . LYS A 1 82 ? 4.446 -8.505 3.543 1.00 90.25 82 LYS A O 1
ATOM 640 N N . SER A 1 83 ? 4.001 -8.304 5.742 1.00 84.00 83 SER A N 1
ATOM 641 C CA . SER A 1 83 ? 5.073 -7.344 6.007 1.00 84.00 83 SER A CA 1
ATOM 642 C C . SER A 1 83 ? 6.324 -8.070 6.517 1.00 84.00 83 SER A C 1
ATOM 644 O O . SER A 1 83 ? 6.190 -9.017 7.292 1.00 84.00 83 SER A O 1
ATOM 646 N N . PRO A 1 84 ? 7.542 -7.659 6.117 1.00 76.44 84 PRO A N 1
ATOM 647 C CA . PRO A 1 84 ? 8.778 -8.284 6.586 1.00 76.44 84 PRO A CA 1
ATOM 648 C C . PRO A 1 84 ? 9.042 -8.116 8.089 1.00 76.44 84 PRO A C 1
ATOM 650 O O . PRO A 1 84 ? 9.778 -8.920 8.652 1.00 76.44 84 PRO A O 1
ATOM 653 N N . LEU A 1 85 ? 8.493 -7.065 8.713 1.00 77.94 85 LEU A N 1
ATOM 654 C CA . LEU A 1 85 ? 8.827 -6.658 10.086 1.00 77.94 85 LEU A CA 1
ATOM 655 C C . LEU A 1 85 ? 7.627 -6.632 11.040 1.00 77.94 85 LEU A C 1
ATOM 657 O O . LEU A 1 85 ? 7.826 -6.525 12.246 1.00 77.94 85 LEU A O 1
ATOM 661 N N . ALA A 1 86 ? 6.395 -6.715 10.530 1.00 78.38 86 ALA A N 1
ATOM 662 C CA . ALA A 1 86 ? 5.210 -6.669 11.380 1.00 78.38 86 ALA A CA 1
ATOM 663 C C . ALA A 1 86 ? 5.080 -7.931 12.246 1.00 78.38 86 ALA A C 1
ATOM 665 O O . ALA A 1 86 ? 5.383 -9.039 11.803 1.00 78.38 86 ALA A O 1
ATOM 666 N N . PHE A 1 87 ? 4.552 -7.767 13.462 1.00 74.75 87 PHE A N 1
ATOM 667 C CA . PHE A 1 87 ? 4.236 -8.896 14.346 1.00 74.75 87 PHE A CA 1
ATOM 668 C C . PHE A 1 87 ? 3.065 -9.748 13.843 1.00 74.75 87 PHE A C 1
ATOM 670 O O . PHE A 1 87 ? 3.007 -10.946 14.115 1.00 74.75 87 PHE A O 1
ATOM 677 N N . SER A 1 88 ? 2.118 -9.135 13.132 1.00 75.81 88 SER A N 1
ATOM 678 C CA . SER A 1 88 ? 0.969 -9.836 12.563 1.00 75.81 88 SER A CA 1
ATOM 679 C C . SER A 1 88 ? 1.376 -10.608 11.311 1.00 75.81 88 SER A C 1
ATOM 681 O O . SER A 1 88 ? 1.961 -10.042 10.390 1.00 75.81 88 SER A O 1
ATOM 683 N N . GLU A 1 89 ? 1.006 -11.889 11.239 1.00 80.38 89 GLU A N 1
ATOM 684 C CA . GLU A 1 89 ? 1.323 -12.742 10.083 1.00 80.38 89 GLU A CA 1
ATOM 685 C C . GLU A 1 89 ? 0.675 -12.252 8.784 1.00 80.38 89 GLU A C 1
ATOM 687 O O . GLU A 1 89 ? 1.247 -12.406 7.704 1.00 80.38 89 GLU A O 1
ATOM 692 N N . THR A 1 90 ? -0.526 -11.679 8.892 1.00 88.94 90 THR A N 1
ATOM 693 C CA . THR A 1 90 ? -1.292 -11.138 7.768 1.00 88.94 90 THR A CA 1
ATOM 694 C C . THR A 1 90 ? -1.804 -9.749 8.118 1.00 88.94 90 THR A C 1
ATOM 696 O O . THR A 1 90 ? -2.438 -9.551 9.154 1.00 88.94 90 THR A O 1
ATOM 699 N N . LEU A 1 91 ? -1.532 -8.798 7.232 1.00 91.62 91 LEU A N 1
ATOM 700 C CA . LEU A 1 91 ? -2.082 -7.447 7.231 1.00 91.62 91 LEU A CA 1
ATOM 701 C C . LEU A 1 91 ? -3.067 -7.314 6.069 1.00 91.62 91 LEU A C 1
ATOM 703 O O . LEU A 1 91 ? -3.048 -8.127 5.147 1.00 91.62 91 LEU A O 1
ATOM 707 N N . TYR A 1 92 ? -3.876 -6.261 6.072 1.00 95.06 92 TYR A N 1
ATOM 708 C CA . TYR A 1 92 ? -4.783 -5.970 4.963 1.00 95.06 92 TYR A CA 1
ATOM 709 C C . TYR A 1 92 ? -4.557 -4.566 4.410 1.00 95.06 92 TYR A C 1
ATOM 711 O O . TYR A 1 92 ? -4.158 -3.653 5.135 1.00 95.06 92 TYR A O 1
ATOM 719 N N . ALA A 1 93 ? -4.822 -4.385 3.122 1.00 96.81 93 ALA A N 1
ATOM 720 C CA . ALA A 1 93 ? -4.964 -3.060 2.533 1.00 96.81 93 ALA A CA 1
ATOM 721 C C . ALA A 1 93 ? -6.350 -2.486 2.866 1.00 96.81 93 ALA A C 1
ATOM 723 O O . ALA A 1 93 ? -7.373 -3.127 2.627 1.00 96.81 93 ALA A O 1
ATOM 724 N N . LEU A 1 94 ? -6.386 -1.279 3.426 1.00 97.38 94 LEU A N 1
ATOM 725 C CA . LEU A 1 94 ? -7.599 -0.606 3.888 1.00 97.38 94 LEU A CA 1
ATOM 726 C C . LEU A 1 94 ? -7.760 0.770 3.215 1.00 97.38 94 LEU A C 1
ATOM 728 O O . LEU A 1 94 ? -6.773 1.369 2.777 1.00 97.38 94 LEU A O 1
ATOM 732 N N . PRO A 1 95 ? -8.994 1.299 3.129 1.00 97.56 95 PRO A N 1
ATOM 733 C CA . PRO A 1 95 ? -9.249 2.599 2.519 1.00 97.56 95 PRO A CA 1
ATOM 734 C C . PRO A 1 95 ? -8.835 3.761 3.430 1.00 97.56 95 PRO A C 1
ATOM 7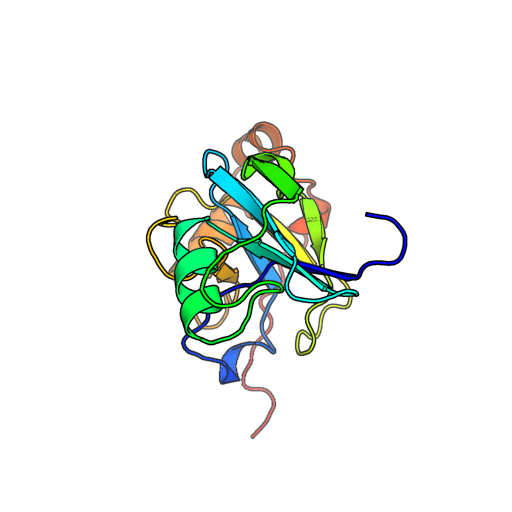36 O O . PRO A 1 95 ? -9.206 3.796 4.603 1.00 97.56 95 PRO A O 1
ATOM 739 N N . MET A 1 96 ? -8.176 4.774 2.864 1.00 96.38 96 MET A N 1
ATOM 740 C CA . MET A 1 96 ? -7.962 6.072 3.518 1.00 96.38 96 MET A CA 1
ATOM 741 C C . MET A 1 96 ? -8.137 7.213 2.511 1.00 96.38 96 MET A C 1
ATOM 743 O O . MET A 1 96 ? -7.417 7.311 1.522 1.00 96.38 96 MET A O 1
ATOM 747 N N . LEU A 1 97 ? -9.106 8.096 2.768 1.00 94.44 97 LEU A N 1
ATOM 748 C CA . LEU A 1 97 ? -9.529 9.146 1.823 1.00 94.44 97 LEU A CA 1
ATOM 749 C C . LEU A 1 97 ? -8.570 10.334 1.729 1.00 94.44 97 LEU A C 1
ATOM 751 O O . LEU A 1 97 ? -8.684 11.153 0.825 1.00 94.44 97 LEU A O 1
ATOM 755 N N . THR A 1 98 ? -7.648 10.442 2.677 1.00 93.56 98 THR A N 1
ATOM 756 C CA . THR A 1 98 ? -6.671 11.530 2.766 1.00 93.56 98 THR A CA 1
ATOM 757 C C . THR A 1 98 ? -5.320 11.165 2.150 1.00 93.56 98 THR A C 1
ATOM 759 O O . THR A 1 98 ? -4.411 11.994 2.150 1.00 93.56 98 THR A O 1
ATOM 762 N N . VAL A 1 99 ? -5.172 9.949 1.606 1.00 94.19 99 VAL A N 1
ATOM 763 C CA . VAL A 1 99 ? -3.963 9.539 0.880 1.00 94.19 99 VAL A CA 1
ATOM 764 C C . VAL A 1 99 ? -3.809 10.385 -0.381 1.00 94.19 99 VAL A C 1
ATOM 766 O O . VAL A 1 99 ? -4.730 10.523 -1.181 1.00 94.19 99 VAL A O 1
ATOM 769 N N . LEU A 1 100 ? -2.609 10.928 -0.568 1.00 93.06 100 LEU A N 1
ATOM 770 C CA . LEU A 1 100 ? -2.245 11.741 -1.722 1.00 93.06 100 LEU A CA 1
ATOM 771 C C . LEU A 1 100 ? -1.456 10.883 -2.718 1.00 93.06 100 LEU A C 1
ATOM 773 O O . LEU A 1 100 ? -0.298 10.549 -2.473 1.00 93.06 100 LEU A O 1
ATOM 777 N N . THR A 1 101 ? -2.072 10.519 -3.844 1.00 92.88 101 THR A N 1
ATOM 778 C CA . THR A 1 101 ? -1.459 9.664 -4.885 1.00 92.88 101 THR A CA 1
ATOM 779 C C . THR A 1 101 ? -0.312 10.347 -5.637 1.00 92.88 101 THR A C 1
ATOM 781 O O . THR A 1 101 ? 0.496 9.686 -6.292 1.00 92.88 101 THR A O 1
ATOM 784 N N . ASP A 1 102 ? -0.183 11.666 -5.499 1.00 90.81 102 ASP A N 1
ATOM 785 C CA . ASP A 1 102 ? 0.938 12.454 -5.998 1.00 90.81 102 ASP A CA 1
ATOM 786 C C . ASP A 1 102 ? 2.114 12.535 -5.000 1.00 90.81 102 ASP A C 1
ATOM 788 O O . ASP A 1 102 ? 3.123 13.180 -5.290 1.00 90.81 102 ASP A O 1
ATOM 792 N N . LYS A 1 103 ? 2.044 11.873 -3.839 1.00 88.69 103 LYS A N 1
ATOM 793 C CA . LYS A 1 103 ? 3.152 11.785 -2.877 1.00 88.69 103 LYS A CA 1
ATOM 794 C C . LYS A 1 103 ? 3.577 10.339 -2.639 1.00 88.69 103 LYS A C 1
ATOM 796 O O . LYS A 1 103 ? 2.759 9.426 -2.570 1.00 88.69 103 LYS A O 1
ATOM 801 N N . GLY A 1 104 ? 4.886 10.143 -2.470 1.00 92.31 104 GLY A N 1
ATOM 802 C CA . GLY A 1 104 ? 5.463 8.814 -2.262 1.00 92.31 104 GLY A CA 1
ATOM 803 C C . GLY A 1 104 ? 5.088 7.865 -3.401 1.00 92.31 104 GLY A C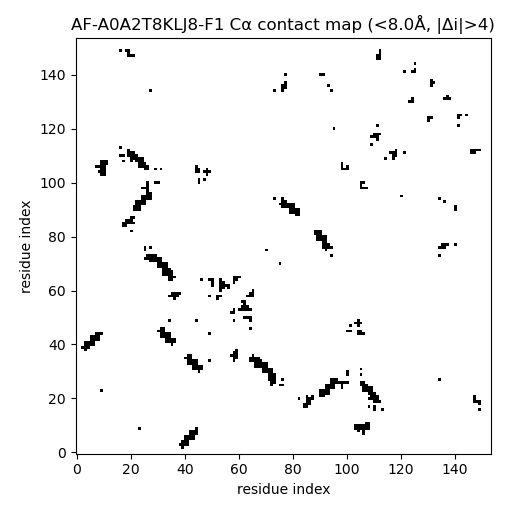 1
ATOM 804 O O . GLY A 1 104 ? 5.320 8.182 -4.565 1.00 92.31 104 GLY A O 1
ATOM 805 N N . THR A 1 105 ? 4.502 6.721 -3.050 1.00 94.62 105 THR A N 1
ATOM 806 C CA . THR A 1 105 ? 4.046 5.677 -3.983 1.00 94.62 105 THR A CA 1
ATOM 807 C C . THR A 1 105 ? 2.526 5.602 -4.132 1.00 94.62 105 THR A C 1
ATOM 809 O O . THR A 1 105 ? 2.029 4.751 -4.868 1.00 94.62 105 THR A O 1
ATOM 812 N N . GLY A 1 106 ? 1.781 6.449 -3.413 1.00 94.25 106 GLY A N 1
ATOM 813 C CA . GLY A 1 106 ? 0.328 6.340 -3.253 1.00 94.25 106 GLY A CA 1
ATOM 814 C C . GLY A 1 106 ? -0.133 5.203 -2.329 1.00 94.25 106 GLY A C 1
ATOM 815 O O . GLY A 1 106 ? -1.336 5.054 -2.131 1.00 94.25 106 GLY A O 1
ATOM 816 N N . ILE A 1 107 ? 0.788 4.418 -1.761 1.00 95.69 107 ILE A N 1
ATOM 817 C CA . ILE A 1 107 ? 0.514 3.391 -0.747 1.00 95.69 107 ILE A CA 1
ATOM 818 C C . ILE A 1 107 ? 1.236 3.800 0.534 1.00 95.69 107 ILE A C 1
ATOM 820 O O . ILE A 1 107 ? 2.433 4.103 0.509 1.00 95.69 107 ILE A O 1
ATOM 824 N N . VAL A 1 108 ? 0.518 3.803 1.655 1.00 94.31 108 VAL A N 1
ATOM 825 C CA . VAL A 1 108 ? 1.046 4.264 2.948 1.00 94.31 108 VAL A CA 1
ATOM 826 C C . VAL A 1 108 ? 0.993 3.130 3.964 1.00 94.31 108 VAL A C 1
ATOM 828 O O . VAL A 1 108 ? 0.032 2.370 4.021 1.00 94.31 108 VAL A O 1
ATOM 831 N N . THR A 1 109 ? 2.040 2.980 4.765 1.00 92.75 109 THR A N 1
ATOM 832 C CA . THR A 1 109 ? 2.066 2.020 5.876 1.00 92.75 109 THR A CA 1
ATOM 833 C C . THR A 1 109 ? 1.274 2.557 7.064 1.00 92.75 109 THR A C 1
ATOM 835 O O . THR A 1 109 ? 1.457 3.724 7.392 1.00 92.75 109 THR A O 1
ATOM 838 N N . SER A 1 110 ? 0.479 1.726 7.743 1.00 91.38 110 SER A N 1
ATOM 839 C CA . SER A 1 110 ? -0.281 2.145 8.929 1.00 91.38 110 SER A CA 1
ATOM 840 C C . SER A 1 110 ? 0.402 1.716 10.219 1.00 91.38 110 SER A C 1
ATOM 842 O O . SER A 1 110 ? 0.504 0.512 10.487 1.00 91.38 110 SER A O 1
ATOM 844 N N . VAL A 1 111 ? 0.814 2.684 11.038 1.00 91.00 111 VAL A N 1
ATOM 845 C CA . VAL A 1 111 ? 1.379 2.460 12.377 1.00 91.00 111 VAL A CA 1
ATOM 846 C C . VAL A 1 111 ? 0.620 3.306 13.423 1.00 91.00 111 VAL A C 1
ATOM 848 O O . VAL A 1 111 ? 1.116 4.341 13.877 1.00 91.00 111 VAL A O 1
ATOM 851 N N . PRO A 1 112 ? -0.586 2.876 13.847 1.00 89.50 112 PRO A N 1
ATOM 852 C CA . PRO A 1 112 ? -1.475 3.654 14.721 1.00 89.50 112 PRO A CA 1
ATOM 853 C C . PRO A 1 112 ? -0.904 4.033 16.093 1.00 89.50 112 PRO A C 1
ATOM 855 O O . PRO A 1 112 ? -1.425 4.938 16.738 1.00 89.50 112 PRO A O 1
ATOM 858 N N . SER A 1 113 ? 0.131 3.342 16.575 1.00 86.69 113 SER A N 1
ATOM 859 C CA . SER A 1 113 ? 0.788 3.660 17.848 1.00 86.69 113 SER A CA 1
ATOM 860 C C . SER A 1 113 ? 1.592 4.962 17.805 1.00 86.69 113 SER A C 1
ATOM 862 O O . SER A 1 113 ? 1.751 5.606 18.839 1.00 86.69 113 SER A O 1
ATOM 864 N N . ASP A 1 114 ? 2.073 5.353 16.621 1.00 85.94 114 ASP A N 1
ATOM 865 C CA . ASP A 1 114 ? 3.055 6.432 16.440 1.00 85.94 114 ASP A CA 1
ATOM 866 C C . ASP A 1 114 ? 2.627 7.468 15.384 1.00 85.94 114 ASP A C 1
ATOM 868 O O . ASP A 1 114 ? 3.326 8.458 15.156 1.00 85.94 114 ASP A O 1
ATOM 872 N N . SER A 1 115 ? 1.465 7.267 14.754 1.00 88.88 115 SER A N 1
ATOM 873 C CA . SER A 1 115 ? 0.888 8.141 13.729 1.00 88.88 115 SER A CA 1
ATOM 874 C C . SER A 1 115 ? -0.578 8.470 14.055 1.00 88.88 115 SER A C 1
ATOM 876 O O . SER A 1 115 ? -1.440 7.588 13.985 1.00 88.88 115 SER A O 1
ATOM 878 N N . PRO A 1 116 ? -0.898 9.734 14.407 1.00 90.44 116 PRO A N 1
ATOM 879 C CA . PRO A 1 116 ? -2.268 10.148 14.713 1.00 90.44 116 PRO A CA 1
ATOM 880 C C . PRO A 1 116 ? -3.244 9.951 13.548 1.00 90.44 116 PRO A C 1
ATOM 882 O O . PRO A 1 116 ? -4.384 9.549 13.771 1.00 90.44 116 PRO A O 1
ATOM 885 N N . ASP A 1 117 ? -2.795 10.191 12.313 1.00 91.69 117 ASP A N 1
ATOM 886 C CA . ASP A 1 117 ? -3.630 10.038 11.118 1.00 91.69 117 ASP A CA 1
ATOM 887 C C . ASP A 1 117 ? -4.011 8.566 10.889 1.00 91.69 117 ASP A C 1
ATOM 889 O O . ASP A 1 117 ? -5.173 8.268 10.600 1.00 91.69 117 ASP A O 1
ATOM 893 N N . ASP A 1 118 ? -3.065 7.643 11.102 1.00 92.94 118 ASP A N 1
ATOM 894 C CA . ASP A 1 118 ? -3.314 6.198 11.019 1.00 92.94 118 ASP A CA 1
ATOM 895 C C . ASP A 1 118 ? -4.311 5.752 12.090 1.00 92.94 118 ASP A C 1
ATOM 897 O O . ASP A 1 118 ? -5.261 5.020 11.802 1.00 92.94 118 ASP A O 1
ATOM 901 N N . PHE A 1 119 ? -4.126 6.233 13.323 1.00 91.69 119 PHE A N 1
ATOM 902 C CA . PHE A 1 119 ? -5.035 5.947 14.428 1.00 91.69 119 PHE A CA 1
ATOM 903 C C . PHE A 1 119 ? -6.455 6.425 14.126 1.00 91.69 119 PHE A C 1
ATOM 905 O O . PHE A 1 119 ? -7.410 5.671 14.309 1.00 91.69 119 PHE A O 1
ATOM 912 N N . MET A 1 120 ? -6.611 7.657 13.638 1.00 93.50 120 MET A N 1
ATOM 913 C CA . MET A 1 120 ? -7.922 8.222 13.320 1.00 93.50 120 MET A CA 1
ATOM 914 C C . MET A 1 120 ? -8.608 7.478 12.171 1.00 93.50 120 MET A C 1
ATOM 916 O O . MET A 1 120 ? -9.789 7.149 12.290 1.00 93.50 120 MET A O 1
ATOM 920 N N . ALA A 1 121 ? -7.888 7.175 11.087 1.00 94.69 121 ALA A N 1
ATOM 921 C CA . ALA A 1 121 ? -8.444 6.450 9.945 1.00 94.69 121 ALA A CA 1
ATOM 922 C C . ALA A 1 121 ? -8.894 5.032 10.331 1.00 94.69 121 ALA A C 1
ATOM 924 O O . ALA A 1 121 ? -9.989 4.592 9.964 1.00 94.69 121 ALA A O 1
ATOM 925 N N . LEU A 1 122 ? -8.088 4.332 11.131 1.00 93.69 122 LEU A N 1
ATOM 926 C CA . LEU A 1 122 ? -8.435 3.003 11.620 1.00 93.69 122 LEU A CA 1
ATOM 927 C C . LEU A 1 122 ? -9.599 3.049 12.618 1.00 93.69 122 LEU A C 1
ATOM 929 O O . LEU A 1 122 ? -10.523 2.242 12.522 1.00 93.69 122 LEU A O 1
ATOM 933 N N . GLN A 1 123 ? -9.617 4.030 13.523 1.00 93.25 123 GLN A N 1
ATOM 934 C CA . GLN A 1 123 ? -10.716 4.229 14.468 1.00 93.25 123 GLN A CA 1
ATOM 935 C C . GLN A 1 123 ? -12.037 4.544 13.753 1.00 93.25 123 GLN A C 1
ATOM 937 O O . GLN A 1 123 ? -13.098 4.073 14.173 1.00 93.25 123 GLN A O 1
ATOM 942 N N . ASP A 1 124 ? -11.997 5.295 12.655 1.00 94.56 124 ASP A N 1
ATOM 943 C CA . ASP A 1 124 ? -13.159 5.535 11.802 1.00 94.56 124 ASP A CA 1
ATOM 944 C C . ASP A 1 124 ? -13.693 4.228 11.210 1.00 94.56 124 ASP A C 1
ATOM 946 O O . ASP A 1 124 ? -14.898 3.970 11.277 1.00 94.56 124 ASP A O 1
ATOM 950 N N . LEU A 1 125 ? -12.808 3.360 10.710 1.00 95.00 125 LEU A N 1
ATOM 951 C CA . LEU A 1 125 ? -13.201 2.033 10.243 1.00 95.00 125 LEU A CA 1
ATOM 952 C C . LEU A 1 125 ? -13.751 1.161 11.367 1.00 95.00 125 LEU A C 1
ATOM 954 O O . LEU A 1 125 ? -14.692 0.425 11.108 1.00 95.00 125 LEU A O 1
ATOM 958 N N . VAL A 1 126 ? -13.251 1.253 12.598 1.00 93.00 126 VAL A N 1
ATOM 959 C CA . VAL A 1 126 ? -13.761 0.499 13.760 1.00 93.00 126 VAL A CA 1
ATOM 960 C C . VAL A 1 126 ? -15.153 0.985 14.183 1.00 93.00 126 VAL A C 1
ATOM 962 O O . VAL A 1 126 ? -16.064 0.182 14.401 1.00 93.00 126 VAL A O 1
ATOM 965 N N . THR A 1 127 ? -15.348 2.300 14.265 1.00 93.94 127 THR A N 1
ATOM 966 C CA . THR A 1 127 ? -16.547 2.917 14.863 1.00 93.94 127 THR A CA 1
ATOM 967 C C . THR A 1 127 ? -17.699 3.133 13.890 1.00 93.94 127 THR A C 1
ATOM 969 O O . THR A 1 127 ? -18.841 3.258 14.333 1.00 93.94 127 THR A O 1
ATOM 972 N N . LYS A 1 128 ? -17.440 3.158 12.576 1.00 95.19 128 LYS A N 1
ATOM 973 C CA . LYS A 1 128 ? -18.448 3.453 11.546 1.00 95.19 128 LYS A CA 1
ATOM 974 C C . LYS A 1 128 ? -18.688 2.230 10.644 1.00 95.19 128 LYS A C 1
ATOM 976 O O . LYS A 1 128 ? -18.105 2.150 9.563 1.00 95.19 128 LYS A O 1
ATOM 981 N N . PRO A 1 129 ? -19.604 1.305 11.001 1.00 94.75 129 PRO A N 1
ATOM 982 C CA . PRO A 1 129 ? -19.931 0.142 10.167 1.00 94.75 129 PRO A CA 1
ATOM 983 C C . PRO A 1 129 ? -20.345 0.499 8.735 1.00 94.75 129 PRO A C 1
ATOM 985 O O . PRO A 1 129 ? -19.983 -0.198 7.794 1.00 94.75 129 PRO A O 1
ATOM 988 N N . ALA A 1 130 ? -21.041 1.626 8.545 1.00 96.56 130 ALA A N 1
ATOM 989 C CA . ALA A 1 130 ? -21.423 2.106 7.217 1.00 96.56 130 ALA A CA 1
ATOM 990 C C . ALA A 1 130 ? -20.210 2.382 6.308 1.00 96.56 130 ALA A C 1
ATOM 992 O O . ALA A 1 130 ? -20.278 2.141 5.105 1.00 96.56 130 ALA A O 1
ATOM 993 N N . LEU A 1 131 ? -19.090 2.847 6.879 1.00 95.06 131 LEU A N 1
ATOM 994 C CA . LEU A 1 131 ? -17.849 3.071 6.136 1.00 95.06 131 LEU A CA 1
ATOM 995 C C . LEU A 1 131 ? -17.239 1.743 5.678 1.00 95.06 131 LEU A C 1
ATOM 997 O O . LEU A 1 131 ? -16.779 1.640 4.543 1.00 95.06 131 LEU A O 1
ATOM 1001 N N . ARG A 1 132 ? -17.300 0.715 6.533 1.00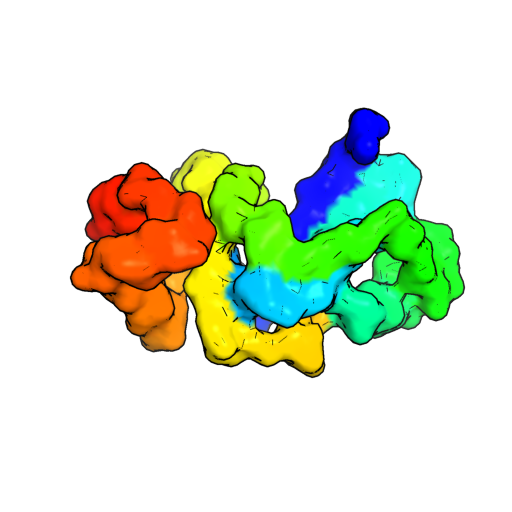 96.38 132 ARG A N 1
ATOM 1002 C CA . ARG A 1 132 ? -16.836 -0.633 6.195 1.00 96.38 132 ARG A CA 1
ATOM 1003 C C . ARG A 1 132 ? -17.662 -1.249 5.075 1.00 96.38 132 ARG A C 1
ATOM 1005 O O . ARG A 1 132 ? -17.096 -1.686 4.080 1.00 96.38 132 ARG A O 1
ATOM 1012 N N . VAL A 1 133 ? -18.990 -1.184 5.186 1.00 96.56 133 VAL A N 1
ATOM 1013 C CA . VAL A 1 133 ? -19.916 -1.669 4.149 1.00 96.56 133 VAL A CA 1
ATOM 1014 C C . VAL A 1 133 ? -19.676 -0.958 2.816 1.00 96.56 133 VAL A C 1
ATOM 1016 O O . VAL A 1 133 ? -19.616 -1.620 1.784 1.00 96.56 133 VAL A O 1
ATOM 1019 N N . LYS A 1 134 ? -19.478 0.368 2.827 1.00 96.25 134 LYS A N 1
ATOM 1020 C CA . LYS A 1 134 ? -19.227 1.158 1.610 1.00 96.25 134 LYS A CA 1
ATOM 1021 C C . LYS A 1 134 ? -18.020 0.650 0.808 1.00 96.25 134 LYS A C 1
ATOM 1023 O O . LYS A 1 134 ? -18.071 0.631 -0.420 1.00 96.25 134 LYS A O 1
ATOM 1028 N N . TYR A 1 135 ? -16.946 0.260 1.489 1.00 96.69 135 TYR A N 1
ATOM 1029 C CA . TYR A 1 135 ? -15.691 -0.158 0.855 1.00 96.69 135 TYR A CA 1
ATOM 1030 C C . TYR A 1 135 ? -15.442 -1.670 0.923 1.00 96.69 135 TYR A C 1
ATOM 1032 O O . TYR A 1 135 ? -14.325 -2.110 0.682 1.00 96.69 135 TYR A O 1
ATOM 1040 N N . GLY A 1 136 ? -16.450 -2.468 1.290 1.00 95.88 136 GLY A N 1
ATOM 1041 C CA . GLY A 1 136 ? -16.309 -3.923 1.394 1.00 95.88 136 GLY A CA 1
ATOM 1042 C C . GLY A 1 136 ? -15.302 -4.390 2.455 1.00 95.88 136 GLY A C 1
ATOM 1043 O O . GLY A 1 136 ? -14.804 -5.511 2.372 1.00 95.88 136 GLY A O 1
ATOM 1044 N N . VAL A 1 137 ? -14.990 -3.555 3.451 1.00 96.94 137 VAL A N 1
ATOM 1045 C CA . VAL A 1 137 ? -14.068 -3.903 4.541 1.00 96.94 137 VAL A CA 1
ATOM 1046 C C . VAL A 1 137 ? -14.754 -4.902 5.466 1.00 96.94 137 VAL A C 1
ATOM 1048 O O . VAL A 1 137 ? -15.801 -4.604 6.043 1.00 96.94 137 VAL A O 1
ATOM 1051 N N . LYS A 1 138 ? -14.162 -6.085 5.633 1.00 95.81 138 LYS A N 1
ATOM 1052 C CA . LYS A 1 138 ? -14.671 -7.081 6.580 1.00 95.81 138 LYS A CA 1
ATOM 1053 C C . LYS A 1 138 ? -14.326 -6.694 8.011 1.00 95.81 138 LYS A C 1
ATOM 1055 O O . LYS A 1 138 ? -13.245 -6.176 8.280 1.00 95.81 138 LYS A O 1
ATOM 1060 N N . ASP A 1 139 ? -15.221 -7.028 8.938 1.00 93.38 139 ASP A N 1
ATOM 1061 C CA . ASP A 1 139 ? -15.009 -6.781 10.365 1.00 93.38 139 ASP A CA 1
ATOM 1062 C C . ASP A 1 139 ? -13.714 -7.440 10.869 1.00 93.38 139 ASP A C 1
ATOM 1064 O O . ASP A 1 139 ? -12.977 -6.812 11.615 1.00 93.38 139 ASP A O 1
ATOM 1068 N N . GLU A 1 140 ? -13.373 -8.644 10.401 1.00 91.94 140 GLU A N 1
ATOM 1069 C CA . GLU A 1 140 ? -12.162 -9.385 10.803 1.00 91.94 140 GLU A CA 1
ATOM 1070 C C . GLU A 1 140 ? -10.832 -8.700 10.427 1.00 91.94 140 GLU A C 1
ATOM 1072 O O . GLU A 1 140 ? -9.790 -9.036 10.982 1.00 91.94 140 GLU A O 1
ATOM 1077 N N . TRP A 1 141 ? -10.846 -7.736 9.499 1.00 92.50 141 TRP A N 1
ATOM 1078 C CA . TRP A 1 141 ? -9.642 -6.994 9.097 1.00 92.50 141 TRP A CA 1
ATOM 1079 C C . TRP A 1 141 ? -9.317 -5.838 10.042 1.00 92.50 141 TRP A C 1
ATOM 1081 O O . TRP A 1 141 ? -8.215 -5.298 10.002 1.00 92.50 141 TRP A O 1
ATOM 1091 N N . VAL A 1 142 ? -10.285 -5.437 10.868 1.00 90.06 142 VAL A N 1
ATOM 1092 C CA . VAL A 1 142 ? -10.204 -4.256 11.740 1.00 90.06 142 VAL A CA 1
ATOM 1093 C C . VAL A 1 142 ? -10.601 -4.553 13.190 1.00 90.06 142 VAL A C 1
ATOM 1095 O O . VAL A 1 142 ? -10.237 -3.795 14.088 1.00 90.06 142 VAL A O 1
ATOM 1098 N N . LEU A 1 143 ? -11.320 -5.650 13.446 1.00 86.56 143 LEU A N 1
ATOM 1099 C CA . LEU A 1 143 ? -11.813 -6.071 14.756 1.00 86.56 143 LEU A CA 1
ATOM 1100 C C . LEU A 1 143 ? -11.277 -7.466 15.140 1.00 86.56 143 LEU A C 1
ATOM 1102 O O . LEU A 1 143 ? -11.275 -8.369 14.307 1.00 86.56 143 LEU A O 1
ATOM 1106 N N . PRO A 1 144 ? -10.925 -7.692 16.422 1.00 73.00 144 PRO A N 1
ATOM 1107 C CA . PRO A 1 144 ? -10.847 -6.700 17.494 1.00 73.00 144 PRO A CA 1
ATOM 1108 C C . PRO A 1 144 ? -9.623 -5.789 17.325 1.00 73.00 144 PRO A C 1
ATOM 1110 O O . PRO A 1 144 ? -8.504 -6.264 17.140 1.00 73.00 144 PRO A O 1
ATOM 1113 N N . TYR A 1 145 ? -9.828 -4.476 17.447 1.00 65.44 145 TYR A N 1
ATOM 1114 C CA . TYR A 1 145 ? -8.740 -3.506 17.373 1.00 65.44 145 TYR A CA 1
ATOM 1115 C C . TYR A 1 145 ? -7.816 -3.641 18.587 1.00 65.44 145 TYR A C 1
ATOM 1117 O O . TYR A 1 145 ? -8.242 -3.466 19.731 1.00 65.44 145 TYR A O 1
ATOM 1125 N N . LYS A 1 146 ? -6.541 -3.945 18.337 1.00 65.56 146 LYS A N 1
ATOM 1126 C CA . LYS A 1 146 ? -5.474 -3.909 19.339 1.00 65.56 146 LYS A CA 1
ATOM 1127 C C . LYS A 1 146 ? -4.356 -3.021 18.812 1.00 65.56 146 LYS A C 1
ATOM 1129 O O . LYS A 1 146 ? -3.728 -3.357 17.813 1.00 65.56 146 LYS A O 1
ATOM 1134 N N . VAL A 1 147 ? -4.103 -1.902 19.488 1.00 65.44 147 VAL A N 1
ATOM 1135 C CA . VAL A 1 147 ? -2.897 -1.103 19.236 1.00 65.44 147 VAL A CA 1
ATOM 1136 C C . VAL A 1 147 ? -1.691 -1.944 19.642 1.00 65.44 147 VAL A C 1
ATOM 1138 O O . VAL A 1 147 ? -1.648 -2.447 20.766 1.00 65.44 147 VAL A O 1
ATOM 1141 N N . VAL A 1 148 ? -0.726 -2.100 18.739 1.00 66.06 148 VAL A N 1
ATOM 1142 C CA . VAL A 1 148 ? 0.546 -2.767 19.031 1.00 66.06 148 VAL A CA 1
ATOM 1143 C C . VAL A 1 148 ? 1.532 -1.704 19.529 1.00 66.06 148 VAL A C 1
ATOM 1145 O O . VAL A 1 148 ? 1.903 -0.832 18.749 1.00 66.06 148 VAL A O 1
ATOM 1148 N N . PRO A 1 149 ? 1.941 -1.706 20.810 1.00 66.88 149 PRO A N 1
ATOM 1149 C CA . PRO A 1 149 ? 2.936 -0.756 21.302 1.00 66.88 149 PRO A CA 1
ATOM 1150 C C . PRO A 1 149 ? 4.333 -1.094 20.754 1.00 66.88 149 PRO A C 1
ATOM 1152 O O . PRO A 1 149 ? 4.768 -2.238 20.851 1.00 66.88 149 PRO A O 1
ATOM 1155 N N . ILE A 1 150 ? 5.061 -0.097 20.234 1.00 59.47 150 ILE A N 1
ATOM 1156 C CA . ILE A 1 150 ? 6.427 -0.281 19.694 1.00 59.47 150 ILE A CA 1
ATOM 1157 C C . ILE A 1 150 ? 7.495 -0.348 20.808 1.00 59.47 150 ILE A C 1
ATOM 1159 O O . ILE A 1 150 ? 8.544 -0.961 20.638 1.00 59.47 150 ILE A O 1
ATOM 1163 N N . ASN A 1 151 ? 7.208 0.189 22.000 1.00 53.12 151 ASN A N 1
ATOM 1164 C CA . ASN A 1 151 ? 8.194 0.424 23.070 1.00 53.12 151 ASN A CA 1
ATOM 1165 C C . ASN A 1 151 ? 8.505 -0.775 23.998 1.00 53.12 151 ASN A C 1
ATOM 1167 O O . ASN A 1 151 ? 8.884 -0.565 25.147 1.00 53.12 151 ASN A O 1
ATOM 1171 N N . LEU A 1 152 ? 8.361 -2.029 23.561 1.00 48.44 152 LEU A N 1
ATOM 1172 C CA . LEU A 1 152 ? 8.713 -3.199 24.395 1.00 48.44 152 LEU A CA 1
ATOM 1173 C C . LEU A 1 152 ? 10.173 -3.670 24.243 1.00 48.44 152 LEU A C 1
ATOM 1175 O O . LEU A 1 152 ? 10.548 -4.698 24.807 1.00 48.44 152 LEU A O 1
ATOM 1179 N N . HIS A 1 153 ? 11.009 -2.918 23.525 1.00 52.03 153 HIS A N 1
ATOM 1180 C CA . HIS A 1 153 ? 12.413 -3.260 23.296 1.00 52.03 153 HIS A CA 1
ATOM 1181 C C . HIS A 1 153 ? 13.338 -2.075 23.599 1.00 52.03 153 HIS A C 1
ATOM 1183 O O . HIS A 1 153 ? 13.778 -1.359 22.701 1.00 52.03 153 HIS A O 1
ATOM 1189 N N . SER A 1 154 ? 13.634 -1.898 24.885 1.00 37.88 154 SER A N 1
ATOM 1190 C CA . SER A 1 154 ? 14.793 -1.162 25.406 1.00 37.88 154 SER A CA 1
ATOM 1191 C C . SER A 1 154 ? 15.376 -1.930 26.579 1.00 37.88 154 SER A C 1
ATOM 1193 O O . SER A 1 154 ? 14.550 -2.335 27.431 1.00 37.88 154 SER A O 1
#